Protein AF-A0A832K661-F1 (afdb_monomer_lite)

Secondary structure (DSSP, 8-state):
--EEEES--GGGS--TT-EEEEEEEEEEEE-TTT--EEEEEEEEEEEEEEEEE-SS-EEEEEEE-----TT-EEEE-

Sequence (77 aa):
EGKIYINVGAGSGINAGDELVVYRPGEEIIDPETGLSLGAEETKIGIIKIEEVREKLSIATAVQGSGFNARDIVRMK

Structure (mmCIF, N/CA/C/O backbone):
data_AF-A0A832K661-F1
#
_entry.id   AF-A0A832K661-F1
#
loop_
_atom_site.group_PDB
_atom_site.id
_atom_site.type_symbol
_atom_site.label_atom_id
_atom_site.label_alt_id
_atom_site.label_comp_id
_atom_site.label_asym_id
_atom_site.label_entity_id
_atom_site.label_seq_id
_atom_site.pdbx_PDB_ins_code
_atom_site.Cartn_x
_atom_site.Cartn_y
_atom_site.Cartn_z
_atom_site.occupancy
_atom_site.B_iso_or_equiv
_atom_site.auth_seq_id
_atom_site.auth_comp_id
_atom_site.auth_asym_id
_atom_site.auth_atom_id
_atom_site.pdbx_PDB_model_num
ATOM 1 N N . GLU A 1 1 ? -4.490 11.126 -14.645 1.00 50.78 1 GLU A N 1
ATOM 2 C CA . GLU A 1 1 ? -3.609 9.956 -14.444 1.00 50.78 1 GLU A CA 1
ATOM 3 C C . GLU A 1 1 ? -2.915 10.081 -13.095 1.00 50.78 1 GLU A C 1
ATOM 5 O O . GLU A 1 1 ? -2.211 11.058 -12.879 1.00 50.78 1 GLU A O 1
ATOM 10 N N . GLY A 1 2 ? -3.179 9.171 -12.157 1.00 78.44 2 GLY A N 1
ATOM 11 C CA . GLY A 1 2 ? -2.572 9.187 -10.823 1.00 78.44 2 GLY A CA 1
ATOM 12 C C . GLY A 1 2 ? -1.776 7.909 -10.608 1.00 78.44 2 GLY A C 1
ATOM 13 O O . GLY A 1 2 ? -2.370 6.837 -10.528 1.00 78.44 2 GLY A O 1
ATOM 14 N N . LYS A 1 3 ? -0.445 8.016 -10.552 1.00 88.38 3 LYS A N 1
ATOM 15 C CA . LYS A 1 3 ? 0.425 6.895 -10.177 1.00 88.38 3 LYS A CA 1
ATOM 16 C C . LYS A 1 3 ? 0.367 6.722 -8.664 1.00 88.38 3 LYS A C 1
ATOM 18 O O . LYS A 1 3 ? 0.576 7.686 -7.929 1.00 88.38 3 LYS A O 1
ATOM 23 N N . ILE A 1 4 ? 0.092 5.508 -8.214 1.00 89.69 4 ILE A N 1
ATOM 24 C CA . ILE A 1 4 ? 0.055 5.135 -6.803 1.00 89.69 4 ILE A CA 1
ATOM 25 C C . ILE A 1 4 ? 1.386 4.467 -6.489 1.00 89.69 4 ILE A C 1
ATOM 27 O O . ILE A 1 4 ? 1.761 3.492 -7.134 1.00 89.69 4 ILE A O 1
ATOM 31 N N . TYR A 1 5 ? 2.117 5.010 -5.522 1.00 90.44 5 TYR A N 1
ATOM 32 C CA . TYR A 1 5 ? 3.400 4.462 -5.100 1.00 90.44 5 TYR A CA 1
ATOM 33 C C . TYR A 1 5 ? 3.205 3.652 -3.829 1.00 90.44 5 TYR A C 1
ATOM 35 O O . TYR A 1 5 ? 2.665 4.148 -2.842 1.00 90.44 5 TYR A O 1
ATOM 43 N N . ILE A 1 6 ? 3.661 2.409 -3.860 1.00 89.12 6 ILE A N 1
ATOM 44 C CA . ILE A 1 6 ? 3.535 1.462 -2.763 1.00 89.12 6 ILE A CA 1
ATOM 45 C C . ILE A 1 6 ? 4.944 1.168 -2.259 1.00 89.12 6 ILE A C 1
ATOM 47 O O . ILE A 1 6 ? 5.834 0.844 -3.047 1.00 89.12 6 ILE A O 1
ATOM 51 N N . ASN A 1 7 ? 5.152 1.267 -0.946 1.00 88.31 7 ASN A N 1
ATOM 52 C CA . ASN A 1 7 ? 6.434 0.968 -0.300 1.00 88.31 7 ASN A CA 1
ATOM 53 C C . ASN A 1 7 ? 6.640 -0.547 -0.132 1.00 88.31 7 ASN A C 1
ATOM 55 O O . ASN A 1 7 ? 6.827 -1.055 0.969 1.00 88.31 7 ASN A O 1
ATOM 59 N N . VAL A 1 8 ? 6.501 -1.271 -1.237 1.00 83.75 8 VAL A N 1
ATOM 60 C CA . VAL A 1 8 ? 6.663 -2.716 -1.323 1.00 83.75 8 VAL A CA 1
ATOM 61 C C . VAL A 1 8 ? 7.456 -2.981 -2.597 1.00 83.75 8 VAL A C 1
ATOM 63 O O . VAL A 1 8 ? 7.067 -2.534 -3.675 1.00 83.75 8 VAL A O 1
ATOM 66 N N . GLY A 1 9 ? 8.606 -3.634 -2.463 1.00 80.62 9 GLY A N 1
ATOM 67 C CA . GLY A 1 9 ? 9.491 -3.958 -3.580 1.00 80.62 9 GLY A CA 1
ATOM 68 C C . GLY A 1 9 ? 9.359 -5.408 -4.040 1.00 80.62 9 GLY A C 1
ATOM 69 O O . GLY A 1 9 ? 8.601 -6.195 -3.470 1.00 80.62 9 GLY A O 1
ATOM 70 N N . ALA A 1 10 ? 10.171 -5.779 -5.029 1.00 77.38 10 ALA A N 1
ATOM 71 C CA . ALA A 1 10 ? 10.217 -7.129 -5.601 1.00 77.38 10 ALA A CA 1
ATOM 72 C C . ALA A 1 10 ? 10.398 -8.256 -4.561 1.00 77.38 10 ALA A C 1
ATOM 74 O O . ALA A 1 10 ? 9.923 -9.370 -4.760 1.00 77.38 10 ALA A O 1
ATOM 75 N N . GLY A 1 11 ? 11.035 -7.973 -3.419 1.00 76.06 11 GLY A N 1
ATOM 76 C CA . GLY A 1 11 ? 11.256 -8.954 -2.350 1.00 76.06 11 GLY A CA 1
ATOM 77 C C . GLY A 1 11 ? 10.009 -9.361 -1.553 1.00 76.06 11 GLY A C 1
ATOM 78 O O . GLY A 1 11 ? 10.105 -10.242 -0.708 1.00 76.06 11 GLY A O 1
ATOM 79 N N . SER A 1 12 ? 8.854 -8.728 -1.776 1.00 76.50 12 SER A N 1
ATOM 80 C CA . SER A 1 12 ? 7.615 -9.014 -1.031 1.00 76.50 12 SER A CA 1
ATOM 81 C C . SER A 1 12 ? 6.639 -9.938 -1.765 1.00 76.50 12 SER A C 1
ATOM 83 O O . SER A 1 12 ? 5.559 -10.203 -1.247 1.00 76.50 12 SER A O 1
ATOM 85 N N . GLY A 1 13 ? 6.997 -10.426 -2.959 1.00 81.31 13 GLY A N 1
ATOM 86 C CA . GLY A 1 13 ? 6.181 -11.387 -3.712 1.00 81.31 13 GLY A CA 1
ATOM 87 C C . GLY A 1 13 ? 5.060 -10.786 -4.568 1.00 81.31 13 GLY A C 1
ATOM 88 O O . GLY A 1 13 ? 4.260 -11.541 -5.109 1.00 81.31 13 GLY A O 1
ATOM 89 N N . ILE A 1 14 ? 5.007 -9.459 -4.725 1.00 86.62 14 ILE A N 1
ATOM 90 C CA . ILE A 1 14 ? 4.115 -8.786 -5.684 1.00 86.62 14 ILE A CA 1
ATOM 91 C C . ILE A 1 14 ? 4.766 -8.668 -7.062 1.00 86.62 14 ILE A C 1
ATOM 93 O O . ILE A 1 14 ? 5.958 -8.377 -7.171 1.00 86.62 14 ILE A O 1
ATOM 97 N N . ASN A 1 15 ? 3.961 -8.834 -8.110 1.00 89.38 15 ASN A N 1
ATOM 98 C CA . ASN A 1 15 ? 4.374 -8.764 -9.505 1.00 89.38 15 ASN A CA 1
ATOM 99 C C . ASN A 1 15 ? 3.559 -7.712 -10.266 1.00 89.38 15 ASN A C 1
ATOM 101 O O . ASN A 1 15 ? 2.459 -7.324 -9.874 1.00 89.38 15 ASN A O 1
ATOM 105 N N . ALA A 1 16 ? 4.096 -7.249 -11.395 1.00 90.81 16 ALA A N 1
ATOM 106 C CA . ALA A 1 16 ? 3.318 -6.439 -12.322 1.00 90.81 16 ALA A CA 1
ATOM 107 C C . ALA A 1 16 ? 2.121 -7.252 -12.838 1.00 90.81 16 ALA A C 1
ATOM 109 O O . ALA A 1 16 ? 2.271 -8.390 -13.281 1.00 90.81 16 ALA A O 1
ATOM 110 N N . GLY A 1 17 ? 0.933 -6.661 -12.775 1.00 91.31 17 GLY A N 1
ATOM 111 C CA . GLY A 1 17 ? -0.332 -7.310 -13.086 1.00 91.31 17 GLY A CA 1
ATOM 112 C C . GLY A 1 17 ? -1.167 -7.690 -11.864 1.00 91.31 17 GLY A C 1
ATOM 113 O O . GLY A 1 17 ? -2.375 -7.846 -12.034 1.00 91.31 17 GLY A O 1
ATOM 114 N N . ASP A 1 18 ? -0.571 -7.781 -10.669 1.00 91.69 18 ASP A N 1
ATOM 115 C CA . ASP A 1 18 ? -1.299 -8.111 -9.441 1.00 91.69 18 ASP A CA 1
ATOM 116 C C . ASP A 1 18 ? -2.339 -7.043 -9.089 1.00 91.69 18 ASP A C 1
ATOM 118 O O . ASP A 1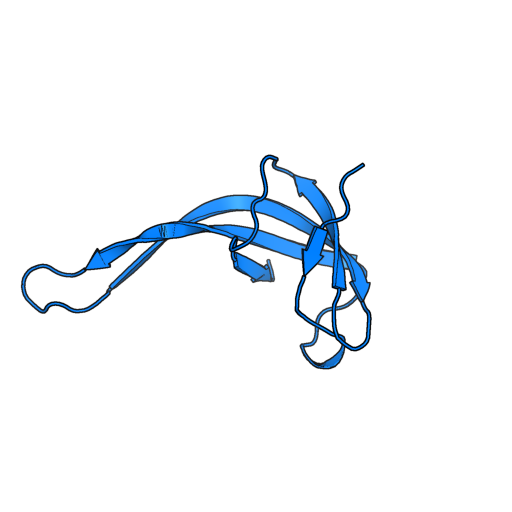 18 ? -2.086 -5.838 -9.178 1.00 91.69 18 ASP A O 1
ATOM 122 N N . GLU A 1 19 ? -3.512 -7.498 -8.650 1.00 92.69 19 GLU A N 1
ATOM 123 C CA . GLU A 1 19 ? -4.580 -6.645 -8.139 1.00 92.69 19 GLU A CA 1
ATOM 124 C C . GLU A 1 19 ? -4.554 -6.633 -6.608 1.00 92.69 19 GLU A C 1
ATOM 126 O O . GLU A 1 19 ? -4.666 -7.667 -5.946 1.00 92.69 19 GLU A O 1
ATOM 131 N N . LEU A 1 20 ? -4.448 -5.437 -6.038 1.00 91.81 20 LEU A N 1
ATOM 132 C CA . LEU A 1 20 ? -4.483 -5.203 -4.603 1.00 91.81 20 LEU A CA 1
ATOM 133 C C . LEU A 1 20 ? -5.765 -4.460 -4.240 1.00 91.81 20 LEU A C 1
ATOM 135 O O . LEU A 1 20 ? -6.161 -3.498 -4.902 1.00 91.81 20 LEU A O 1
ATOM 139 N N . VAL A 1 21 ? -6.398 -4.872 -3.151 1.00 92.94 21 VAL A N 1
ATOM 140 C CA . VAL A 1 21 ? -7.530 -4.161 -2.564 1.00 92.94 21 VAL A CA 1
ATOM 141 C C . VAL A 1 21 ? -7.004 -3.130 -1.574 1.00 92.94 21 VAL A C 1
ATOM 143 O O . VAL A 1 21 ? -6.184 -3.447 -0.711 1.00 92.94 21 VAL A O 1
ATOM 146 N N . VAL A 1 22 ? -7.481 -1.895 -1.708 1.00 92.50 22 VAL A N 1
ATOM 147 C CA . VAL A 1 22 ? -7.138 -0.789 -0.816 1.00 92.50 22 VAL A CA 1
ATOM 148 C C . VAL A 1 22 ? -8.194 -0.669 0.274 1.00 92.50 22 VAL A C 1
ATOM 150 O O . VAL A 1 22 ? -9.379 -0.484 -0.015 1.00 92.50 22 VAL A O 1
ATOM 153 N N . TYR A 1 23 ? -7.745 -0.726 1.518 1.00 91.31 23 TYR A N 1
ATOM 154 C CA . TYR A 1 23 ? -8.533 -0.547 2.724 1.00 91.31 23 TYR A CA 1
ATOM 155 C C . TYR A 1 23 ? -8.083 0.711 3.453 1.00 91.31 23 TYR A C 1
ATOM 157 O O . TYR A 1 23 ? -6.890 0.975 3.588 1.00 91.31 23 TYR A O 1
ATOM 165 N N . ARG A 1 24 ? -9.038 1.481 3.957 1.00 90.81 24 ARG A N 1
ATOM 166 C CA . ARG A 1 24 ? -8.765 2.577 4.876 1.00 90.81 24 ARG A CA 1
ATOM 167 C C . ARG A 1 24 ? -8.969 2.080 6.300 1.00 90.81 24 ARG A C 1
ATOM 169 O O . ARG A 1 24 ? -10.098 1.684 6.602 1.00 90.81 24 ARG A O 1
ATOM 176 N N . PRO A 1 25 ? -7.926 2.094 7.147 1.00 85.19 25 PRO A N 1
ATOM 177 C CA . PRO A 1 25 ? -8.108 1.835 8.564 1.00 85.19 25 PRO A CA 1
ATOM 178 C C . PRO A 1 25 ? -8.968 2.958 9.148 1.00 85.19 25 PRO A C 1
ATOM 180 O O . PRO A 1 25 ? -8.654 4.142 9.006 1.00 85.19 25 PRO A O 1
ATOM 183 N N . GLY A 1 26 ? -10.094 2.566 9.716 1.00 83.19 26 GLY A N 1
ATOM 184 C CA . GLY A 1 26 ? -10.991 3.387 10.505 1.00 83.19 26 GLY A CA 1
ATOM 185 C C . GLY A 1 26 ? -10.624 3.310 11.979 1.00 83.19 26 GLY A C 1
ATOM 186 O O . GLY A 1 26 ? -9.457 3.150 12.342 1.00 83.19 26 GLY A O 1
ATOM 187 N N . GLU A 1 27 ? -11.634 3.456 12.825 1.00 81.25 27 GLU A N 1
ATOM 188 C CA . GLU A 1 27 ? -11.455 3.442 14.269 1.00 81.25 27 GLU A CA 1
ATOM 189 C C . GLU A 1 27 ? -11.078 2.036 14.749 1.00 81.25 27 GLU A C 1
ATOM 191 O O . GLU A 1 27 ? -11.551 1.018 14.230 1.00 81.25 27 GLU A O 1
ATOM 196 N N . GLU A 1 28 ? -10.162 1.984 15.716 1.00 81.44 28 GLU A N 1
ATOM 197 C CA . GLU A 1 28 ? -9.810 0.734 16.372 1.00 81.44 28 GLU A CA 1
ATOM 198 C C . GLU A 1 28 ? -10.992 0.294 17.232 1.00 81.44 28 GLU A C 1
ATOM 200 O O . GLU A 1 28 ? -11.476 1.041 18.085 1.00 81.44 28 GLU A O 1
ATOM 205 N N . ILE A 1 29 ? -11.463 -0.924 16.997 1.00 80.56 29 ILE A N 1
ATOM 206 C CA . ILE A 1 29 ? -12.514 -1.525 17.799 1.00 80.56 29 ILE A CA 1
ATOM 207 C C . ILE A 1 29 ? -11.836 -2.095 19.038 1.00 80.56 29 ILE A C 1
ATOM 209 O O . ILE A 1 29 ? -11.192 -3.144 18.984 1.00 80.56 29 ILE A O 1
ATOM 213 N N . ILE A 1 30 ? -11.972 -1.388 20.153 1.00 82.12 30 ILE A N 1
ATOM 214 C CA . ILE A 1 30 ? -11.441 -1.809 21.447 1.00 82.12 30 ILE A CA 1
ATOM 215 C C . ILE A 1 30 ? -12.585 -2.406 22.260 1.00 82.12 30 ILE A C 1
ATOM 217 O O . ILE A 1 30 ? -13.629 -1.775 22.436 1.00 82.12 30 ILE A O 1
ATOM 221 N N . ASP A 1 31 ? -12.385 -3.618 22.766 1.00 81.62 31 ASP A N 1
ATOM 222 C CA . ASP A 1 31 ? -13.318 -4.238 23.695 1.00 81.62 31 ASP A CA 1
ATOM 223 C C . ASP A 1 31 ? -13.344 -3.451 25.025 1.00 81.62 31 ASP A C 1
ATOM 225 O O . ASP A 1 31 ? -12.296 -3.286 25.658 1.00 81.62 31 ASP A O 1
ATOM 229 N N . PRO A 1 32 ? -14.508 -2.946 25.473 1.00 82.56 32 PRO A N 1
ATOM 230 C CA . PRO A 1 32 ? -14.589 -2.067 26.639 1.00 82.56 32 PRO A CA 1
ATOM 231 C C . PRO A 1 32 ? -14.395 -2.790 27.980 1.00 82.56 32 PRO A C 1
ATOM 233 O O . PRO A 1 32 ? -14.121 -2.126 28.979 1.00 82.56 32 PRO A O 1
ATOM 236 N N . GLU A 1 33 ? -14.538 -4.119 28.033 1.00 85.00 33 GLU A N 1
ATOM 237 C CA . GLU A 1 33 ? -14.339 -4.904 29.260 1.00 85.00 33 GLU A CA 1
ATOM 238 C C . GLU A 1 33 ? -12.877 -5.327 29.447 1.00 85.00 33 GLU A C 1
ATOM 240 O O . GLU A 1 33 ? -12.359 -5.306 30.564 1.00 85.00 33 GLU A O 1
ATOM 245 N N . THR A 1 34 ? -12.203 -5.706 28.362 1.00 83.06 3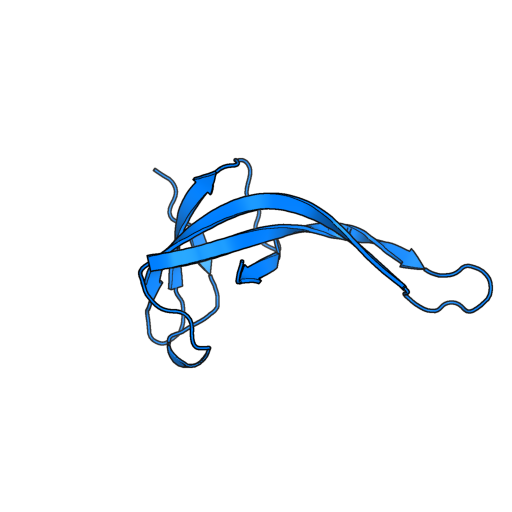4 THR A N 1
ATOM 246 C CA . THR A 1 34 ? -10.854 -6.292 28.388 1.00 83.06 34 THR A CA 1
ATOM 247 C C . THR A 1 34 ? -9.758 -5.327 27.944 1.00 83.06 34 THR A C 1
ATOM 249 O O . THR A 1 34 ? -8.587 -5.561 28.242 1.00 83.06 34 THR A O 1
ATOM 252 N N . GLY A 1 35 ? -10.109 -4.248 27.236 1.00 81.81 35 GLY A N 1
ATOM 253 C CA . GLY A 1 35 ? -9.148 -3.322 26.632 1.00 81.81 35 GLY A CA 1
ATOM 254 C C . GLY A 1 35 ? -8.372 -3.925 25.459 1.00 81.81 35 GLY A C 1
ATOM 255 O O . GLY A 1 35 ? -7.349 -3.374 25.054 1.00 81.81 35 GLY A O 1
ATOM 256 N N . LEU A 1 36 ? -8.820 -5.068 24.932 1.00 80.25 36 LEU A N 1
ATOM 257 C CA . LEU A 1 36 ? -8.200 -5.718 23.785 1.00 80.25 36 LEU A CA 1
ATOM 258 C C . LEU A 1 36 ? -8.669 -5.057 22.488 1.00 80.25 36 LEU A C 1
ATOM 260 O O . LEU A 1 36 ? -9.868 -4.922 22.245 1.00 80.25 36 LEU A O 1
ATOM 264 N N . SER A 1 37 ? -7.723 -4.706 21.621 1.00 78.38 37 SER A N 1
ATOM 265 C CA . SER A 1 37 ? -8.017 -4.299 20.248 1.00 78.38 37 SER A CA 1
ATOM 266 C C . SER A 1 37 ? -8.504 -5.525 19.464 1.00 78.38 37 SER A C 1
ATOM 268 O O . SER A 1 37 ? -7.735 -6.448 19.192 1.00 78.38 37 SER A O 1
ATOM 270 N N . LEU A 1 38 ? -9.785 -5.546 19.097 1.00 78.62 38 LEU A N 1
ATOM 271 C CA . LEU A 1 38 ? -10.419 -6.603 18.295 1.00 78.62 38 LEU A CA 1
ATOM 272 C C . LEU A 1 38 ? -10.138 -6.451 16.791 1.00 78.62 38 LEU A C 1
ATOM 274 O O . LEU A 1 38 ? -10.551 -7.283 15.983 1.00 78.62 38 LEU A O 1
ATOM 278 N N . GLY A 1 39 ? -9.423 -5.392 16.420 1.00 72.44 39 GLY A N 1
ATOM 279 C CA . GLY A 1 39 ? -9.118 -5.004 15.052 1.00 72.44 39 GLY A CA 1
ATOM 280 C C . GLY A 1 39 ? -9.468 -3.538 14.830 1.00 72.44 39 GLY A C 1
ATOM 281 O O . GLY A 1 39 ? -9.829 -2.828 15.762 1.00 72.44 39 GLY A O 1
ATOM 282 N N . ALA A 1 40 ? -9.372 -3.082 13.589 1.00 74.75 40 ALA A N 1
ATOM 283 C CA . ALA A 1 40 ? -9.879 -1.779 13.180 1.00 74.75 40 ALA A CA 1
ATOM 284 C C . ALA A 1 40 ? -10.976 -1.984 12.139 1.00 74.75 40 ALA A C 1
ATOM 286 O O . ALA A 1 40 ? -10.927 -2.949 11.373 1.00 74.75 40 ALA A O 1
ATOM 287 N N . GLU A 1 41 ? -11.955 -1.083 12.094 1.00 80.06 41 GLU A N 1
ATOM 288 C CA . GLU A 1 41 ? -12.891 -1.061 10.973 1.00 80.06 41 GLU A CA 1
ATOM 289 C C . GLU A 1 41 ? -12.117 -0.772 9.686 1.00 80.06 41 GLU A C 1
ATOM 291 O O . GLU A 1 41 ? -11.403 0.217 9.583 1.00 80.06 41 GLU A O 1
ATOM 296 N N . GLU A 1 42 ? -12.227 -1.635 8.682 1.00 82.88 42 GLU A N 1
ATOM 297 C CA . GLU A 1 42 ? -11.530 -1.457 7.410 1.00 82.88 42 GLU A CA 1
ATOM 298 C C . GLU A 1 42 ? -12.548 -1.091 6.335 1.00 82.88 42 GLU A C 1
ATOM 300 O O . GLU A 1 42 ? -13.370 -1.908 5.921 1.00 82.88 42 GLU A O 1
ATOM 305 N N . THR A 1 43 ? -12.492 0.142 5.836 1.00 86.62 43 THR A N 1
ATOM 306 C CA . THR A 1 43 ? -13.359 0.541 4.723 1.00 86.62 43 THR A CA 1
ATOM 307 C C . THR A 1 43 ? -12.671 0.224 3.405 1.00 86.62 43 THR A C 1
ATOM 309 O O . THR A 1 43 ? -11.619 0.786 3.101 1.00 86.62 43 THR A O 1
ATOM 312 N N . LYS A 1 44 ? -13.266 -0.644 2.583 1.00 90.25 44 LYS A N 1
ATOM 313 C CA . LYS A 1 44 ? -12.776 -0.891 1.222 1.00 90.25 44 LYS A CA 1
ATOM 314 C C . LYS A 1 44 ? -12.925 0.382 0.382 1.00 90.25 44 LYS A C 1
ATOM 316 O O . LYS A 1 44 ? -14.036 0.775 0.037 1.00 90.25 44 LYS A O 1
ATOM 321 N N . ILE A 1 45 ? -11.800 0.995 0.023 1.00 93.31 45 ILE A N 1
ATOM 322 C CA . ILE A 1 45 ? -11.749 2.209 -0.803 1.00 93.31 45 ILE A CA 1
ATOM 323 C C . ILE A 1 45 ? -11.801 1.859 -2.286 1.00 93.31 45 ILE A C 1
ATOM 325 O O . ILE A 1 45 ? -12.449 2.550 -3.073 1.00 93.31 45 ILE A O 1
ATOM 329 N N . GLY A 1 46 ? -11.111 0.790 -2.684 1.00 93.31 46 GLY A N 1
ATOM 330 C CA . GLY A 1 46 ? -10.963 0.473 -4.095 1.00 93.31 46 GLY A CA 1
ATOM 331 C C . GLY A 1 46 ? -10.028 -0.687 -4.392 1.00 93.31 46 GLY A C 1
ATOM 332 O O . GLY A 1 46 ? -9.645 -1.447 -3.505 1.00 93.31 46 GLY A O 1
ATOM 333 N N . ILE A 1 47 ? -9.683 -0.818 -5.667 1.00 93.44 47 ILE A N 1
ATOM 334 C CA . ILE A 1 47 ? -8.766 -1.817 -6.210 1.00 93.44 47 ILE A CA 1
ATOM 335 C C . ILE A 1 47 ? -7.728 -1.082 -7.048 1.00 93.44 47 ILE A C 1
ATOM 337 O O . ILE A 1 47 ? -8.067 -0.214 -7.858 1.00 93.44 47 ILE A O 1
ATOM 341 N N . ILE A 1 48 ? -6.468 -1.442 -6.855 1.00 93.44 48 ILE A N 1
ATOM 342 C CA . ILE A 1 48 ? -5.332 -0.931 -7.614 1.00 93.44 48 ILE A CA 1
ATOM 343 C C . ILE A 1 48 ? -4.622 -2.103 -8.280 1.00 93.44 48 ILE A C 1
ATOM 345 O O . ILE A 1 48 ? -4.609 -3.209 -7.746 1.00 93.44 48 ILE A O 1
ATOM 349 N N . LYS A 1 49 ? -4.023 -1.863 -9.438 1.00 93.81 49 LYS A N 1
ATOM 350 C CA . LYS A 1 49 ? -3.248 -2.859 -10.169 1.00 93.81 49 LYS A CA 1
ATOM 351 C C . LYS A 1 49 ? -1.800 -2.427 -10.233 1.00 93.81 49 LYS A C 1
ATOM 353 O O . LYS A 1 49 ? -1.521 -1.282 -10.584 1.00 93.81 49 LYS A O 1
ATOM 358 N N . ILE A 1 50 ? -0.889 -3.328 -9.889 1.00 93.44 50 ILE A N 1
ATOM 359 C CA . ILE A 1 50 ? 0.543 -3.083 -10.016 1.00 93.44 50 ILE A CA 1
ATOM 360 C C . ILE A 1 50 ? 0.902 -3.017 -11.501 1.00 93.44 50 ILE A C 1
ATOM 362 O O . ILE A 1 50 ? 0.638 -3.949 -12.253 1.00 93.44 50 ILE A O 1
ATOM 366 N N . GLU A 1 51 ? 1.527 -1.925 -11.918 1.00 93.50 51 GLU A N 1
ATOM 367 C CA . GLU A 1 51 ? 2.008 -1.722 -13.288 1.00 93.50 51 GLU A CA 1
ATOM 368 C C . GLU A 1 51 ? 3.506 -2.017 -13.385 1.00 93.50 51 GLU A C 1
ATOM 370 O O . GLU A 1 51 ? 3.967 -2.626 -14.345 1.00 93.50 51 GLU A O 1
ATOM 375 N N . GLU A 1 52 ? 4.273 -1.608 -12.373 1.00 92.06 52 GLU A N 1
ATOM 376 C CA . GLU A 1 52 ? 5.723 -1.778 -12.340 1.00 92.06 52 GLU A CA 1
ATOM 377 C C . GLU A 1 52 ? 6.181 -2.075 -10.914 1.00 92.06 52 GLU A C 1
ATOM 379 O O . GLU A 1 52 ? 5.849 -1.350 -9.979 1.00 92.06 52 GLU A O 1
ATOM 384 N N . VAL A 1 53 ? 6.989 -3.116 -10.748 1.00 91.50 53 VAL A N 1
ATOM 385 C CA . VAL A 1 53 ? 7.642 -3.435 -9.476 1.00 91.50 53 VAL A CA 1
ATOM 386 C C . VAL A 1 53 ? 9.106 -3.047 -9.592 1.00 91.50 53 VAL A C 1
ATOM 388 O O . VAL A 1 53 ? 9.799 -3.462 -10.519 1.00 91.50 53 VAL A O 1
ATOM 391 N N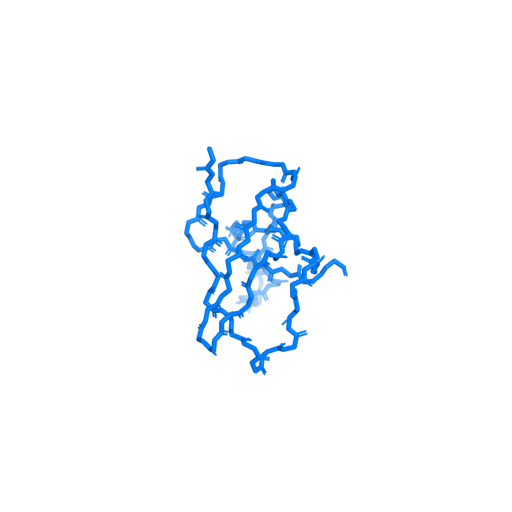 . ARG A 1 54 ? 9.588 -2.245 -8.647 1.00 90.56 54 ARG A N 1
ATOM 392 C CA . ARG A 1 54 ? 11.002 -1.886 -8.512 1.00 90.56 54 ARG A CA 1
ATOM 393 C C . ARG A 1 54 ? 11.597 -2.587 -7.297 1.00 90.56 54 ARG A C 1
ATOM 395 O O . ARG A 1 54 ? 10.914 -3.238 -6.510 1.00 90.56 54 ARG A O 1
ATOM 402 N N . GLU A 1 55 ? 12.899 -2.408 -7.114 1.00 86.81 55 GLU A N 1
ATOM 403 C CA . GLU A 1 55 ? 13.646 -3.043 -6.026 1.00 86.81 55 GLU A CA 1
ATOM 404 C C . GLU A 1 55 ? 13.119 -2.658 -4.631 1.00 86.81 55 GLU A C 1
ATOM 406 O O . GLU A 1 55 ? 12.993 -3.513 -3.760 1.00 86.81 55 GLU A O 1
ATOM 411 N N .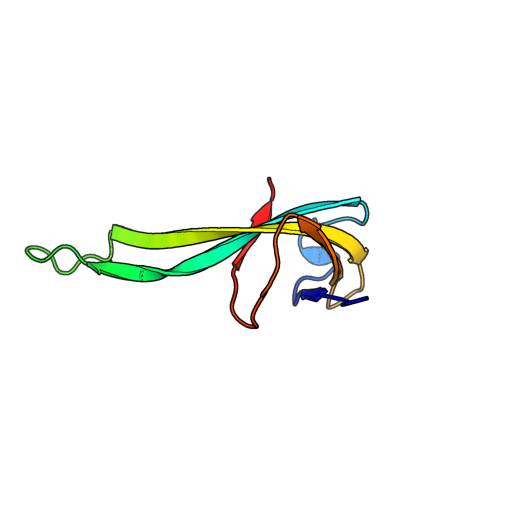 LYS A 1 56 ? 12.753 -1.382 -4.433 1.00 88.50 56 LYS A N 1
ATOM 412 C CA . LYS A 1 56 ? 12.310 -0.834 -3.133 1.00 88.50 56 LYS A CA 1
ATOM 413 C C . LYS A 1 56 ? 10.859 -0.356 -3.094 1.00 88.50 56 LYS A C 1
ATOM 415 O O . LYS A 1 56 ? 10.362 -0.033 -2.023 1.00 88.50 56 LYS A O 1
ATOM 420 N N . LEU A 1 57 ? 10.201 -0.242 -4.244 1.00 90.75 57 LEU A N 1
ATOM 421 C CA . LEU A 1 57 ? 8.846 0.299 -4.345 1.00 90.75 57 LEU A CA 1
ATOM 422 C C . LEU A 1 57 ? 8.125 -0.290 -5.547 1.00 90.75 57 LEU A C 1
ATOM 424 O O . LEU A 1 57 ? 8.771 -0.742 -6.486 1.00 90.75 57 LEU A O 1
ATOM 428 N N . SER A 1 58 ? 6.806 -0.195 -5.558 1.00 92.25 58 SER A N 1
ATOM 429 C CA . SER A 1 58 ? 5.980 -0.571 -6.701 1.00 92.25 58 SER A CA 1
ATOM 430 C C . SER A 1 58 ? 5.107 0.599 -7.126 1.00 92.25 58 SER A C 1
ATOM 432 O O . SER A 1 58 ? 4.728 1.444 -6.313 1.00 92.25 58 SER A O 1
ATOM 434 N N . ILE A 1 59 ? 4.817 0.661 -8.417 1.00 93.00 59 ILE A N 1
ATOM 435 C CA . ILE A 1 59 ? 3.943 1.643 -9.041 1.00 93.00 59 ILE A CA 1
ATOM 436 C C . ILE A 1 59 ? 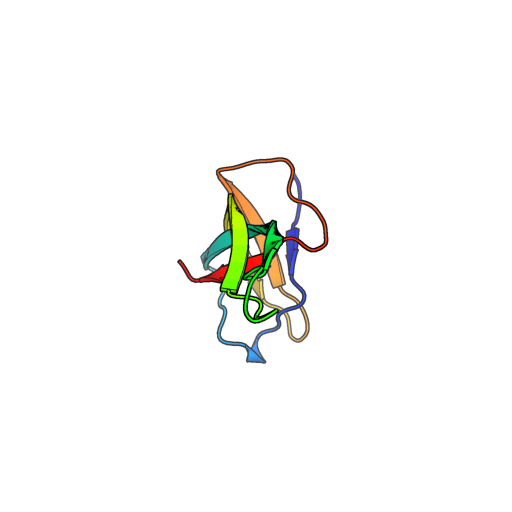2.679 0.914 -9.459 1.00 93.00 59 ILE A C 1
ATOM 438 O O . ILE A 1 59 ? 2.732 -0.098 -10.155 1.00 93.00 59 ILE A O 1
ATOM 442 N N . ALA A 1 60 ? 1.546 1.456 -9.045 1.00 93.44 60 ALA A N 1
ATOM 443 C CA . ALA A 1 60 ? 0.229 0.940 -9.342 1.00 93.44 60 ALA A CA 1
ATOM 444 C C . ALA A 1 60 ? -0.668 2.025 -9.938 1.00 93.44 60 ALA A C 1
ATOM 446 O O . ALA A 1 60 ? -0.430 3.227 -9.782 1.00 93.44 60 ALA A O 1
ATOM 447 N N . THR A 1 61 ? -1.732 1.590 -10.5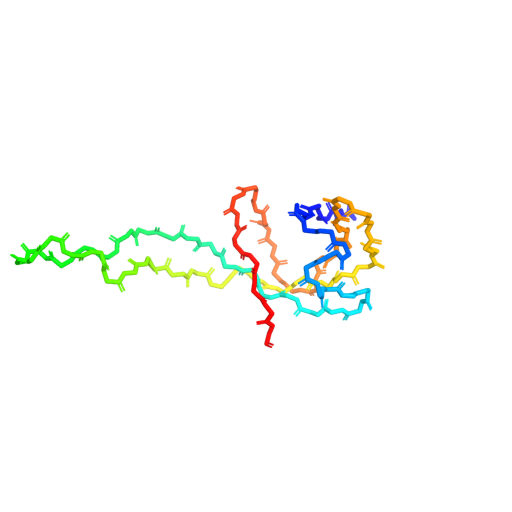92 1.00 93.31 61 THR A N 1
ATOM 448 C CA . THR A 1 61 ? -2.814 2.437 -11.091 1.00 93.31 61 THR A CA 1
ATOM 449 C C . THR A 1 61 ? -4.131 2.031 -10.447 1.00 93.31 61 THR A C 1
ATOM 451 O O . THR A 1 61 ? -4.346 0.875 -10.084 1.00 93.31 61 THR A O 1
ATOM 454 N N . ALA A 1 62 ? -5.023 3.001 -10.257 1.00 93.00 62 ALA A N 1
ATOM 455 C CA . ALA A 1 62 ? -6.360 2.732 -9.747 1.00 93.00 62 ALA A CA 1
ATOM 456 C C . ALA A 1 62 ? -7.207 2.023 -10.809 1.00 93.00 62 ALA A C 1
ATOM 458 O O . ALA A 1 62 ? -7.404 2.562 -11.896 1.00 93.00 62 ALA A O 1
ATOM 459 N N . VAL A 1 63 ? -7.732 0.845 -10.471 1.00 92.88 63 VAL A N 1
ATOM 460 C CA . VAL A 1 63 ? -8.694 0.101 -11.302 1.00 92.88 63 VAL A CA 1
ATOM 461 C C . VAL A 1 63 ? -10.120 0.473 -10.912 1.00 92.88 63 VAL A C 1
ATOM 463 O O . VAL A 1 63 ? -10.972 0.687 -11.770 1.00 92.88 63 VAL A O 1
ATOM 466 N N . GLN A 1 64 ? -10.388 0.558 -9.609 1.00 91.75 64 GLN A N 1
ATOM 467 C CA . GLN A 1 64 ? -11.707 0.862 -9.065 1.00 91.75 64 GLN A CA 1
ATOM 468 C C . GLN A 1 64 ? -11.571 1.691 -7.791 1.00 91.75 64 GLN A C 1
ATOM 470 O O . GLN A 1 64 ? -10.684 1.433 -6.986 1.00 91.75 64 GLN A O 1
ATOM 475 N N . GLY A 1 65 ? -12.481 2.639 -7.575 1.00 88.75 65 GLY A N 1
ATOM 476 C CA . GLY A 1 65 ? -12.434 3.541 -6.426 1.00 88.75 65 GLY A CA 1
ATOM 477 C C . GLY A 1 65 ? -11.605 4.798 -6.694 1.00 88.75 65 GLY A C 1
ATOM 478 O O . GLY A 1 65 ? -10.937 4.939 -7.718 1.00 88.75 65 GLY A O 1
ATOM 479 N N . SER A 1 66 ? -11.697 5.751 -5.776 1.00 88.94 66 SER A N 1
ATOM 480 C CA . SER A 1 66 ? -11.081 7.073 -5.897 1.00 88.94 66 SER A CA 1
ATOM 481 C C . SER A 1 66 ? -10.848 7.677 -4.516 1.00 88.94 66 SER A C 1
ATOM 483 O O . SER A 1 66 ? -11.452 7.241 -3.540 1.00 88.94 66 SER A O 1
ATOM 485 N N . GLY A 1 67 ? -9.999 8.705 -4.427 1.00 87.56 67 GLY A N 1
ATOM 486 C CA . GLY A 1 67 ? -9.684 9.336 -3.141 1.00 87.56 67 GLY A CA 1
ATOM 487 C C . GLY A 1 67 ? -8.777 8.474 -2.260 1.00 87.56 67 GLY A C 1
ATOM 488 O O . GLY A 1 67 ? -8.935 8.457 -1.038 1.00 87.56 67 GLY A O 1
ATOM 489 N N . PHE A 1 68 ? -7.854 7.736 -2.882 1.00 89.44 68 PHE A N 1
ATOM 490 C CA . PHE A 1 68 ? -6.777 7.041 -2.183 1.00 89.44 68 PHE A CA 1
ATOM 491 C C . PHE A 1 68 ? -5.897 8.055 -1.451 1.00 89.44 68 PHE A C 1
ATOM 493 O O . PHE A 1 68 ? -5.527 9.085 -2.017 1.00 89.44 68 PHE A O 1
ATOM 500 N N . ASN A 1 69 ? -5.566 7.753 -0.204 1.00 87.62 69 ASN A N 1
ATOM 501 C CA . ASN A 1 69 ? -4.735 8.577 0.655 1.00 87.62 69 ASN A CA 1
ATOM 502 C C . ASN A 1 69 ? -3.462 7.832 1.046 1.00 87.62 69 ASN A C 1
ATOM 504 O O . ASN A 1 69 ? -3.416 6.604 1.135 1.00 87.62 69 ASN A O 1
ATOM 508 N N . ALA A 1 70 ? -2.412 8.601 1.330 1.00 84.19 70 ALA A N 1
ATOM 509 C CA . ALA A 1 70 ? -1.255 8.051 2.019 1.00 84.19 70 ALA A CA 1
ATOM 510 C C . ALA A 1 70 ? -1.706 7.481 3.377 1.00 84.19 70 ALA A C 1
ATOM 512 O O . ALA A 1 70 ? -2.498 8.125 4.063 1.00 84.19 70 ALA A O 1
ATOM 513 N N . ARG A 1 71 ? -1.158 6.316 3.761 1.00 85.44 71 ARG A N 1
ATOM 514 C CA . ARG A 1 71 ? -1.556 5.462 4.908 1.00 85.44 71 ARG A CA 1
ATOM 515 C C . ARG A 1 71 ? -2.730 4.509 4.676 1.00 85.44 71 ARG A C 1
ATOM 517 O O . ARG A 1 71 ? -3.019 3.727 5.577 1.00 85.44 71 ARG A O 1
ATOM 524 N N . ASP A 1 72 ? -3.362 4.515 3.504 1.00 90.25 72 ASP A N 1
ATOM 525 C CA . ASP A 1 72 ? -4.269 3.419 3.163 1.00 90.25 72 ASP A CA 1
ATOM 526 C C . ASP A 1 72 ? -3.478 2.090 3.088 1.00 90.25 72 ASP A C 1
ATOM 528 O O . ASP A 1 72 ? -2.305 2.051 2.701 1.00 90.25 72 ASP A O 1
ATOM 532 N N . ILE A 1 73 ? -4.120 0.999 3.494 1.00 88.94 73 ILE A N 1
ATOM 533 C CA . ILE A 1 73 ? -3.545 -0.345 3.574 1.00 88.94 73 ILE A CA 1
ATOM 534 C C . ILE A 1 73 ? -3.877 -1.091 2.285 1.00 88.94 73 ILE A C 1
ATOM 536 O O . ILE A 1 73 ? -5.013 -1.068 1.821 1.00 88.94 73 ILE A O 1
ATOM 540 N N . VAL A 1 74 ? -2.900 -1.790 1.713 1.00 90.38 74 VAL A N 1
ATOM 541 C CA . VAL A 1 74 ? -3.103 -2.644 0.537 1.00 90.38 74 VAL A CA 1
ATOM 542 C C . VAL A 1 74 ? -3.014 -4.113 0.933 1.00 90.38 74 VAL A C 1
ATOM 544 O O . VAL A 1 74 ? -2.118 -4.500 1.683 1.00 90.38 74 VAL A O 1
ATOM 547 N N . ARG A 1 75 ? -3.932 -4.942 0.434 1.00 89.06 75 ARG A N 1
ATOM 548 C CA . ARG A 1 75 ? -3.894 -6.404 0.596 1.00 89.06 75 ARG A CA 1
ATOM 549 C C . ARG A 1 75 ? -4.116 -7.089 -0.744 1.00 89.06 75 ARG A C 1
ATOM 551 O O . ARG A 1 75 ? -4.848 -6.566 -1.581 1.00 89.06 75 ARG A O 1
ATOM 558 N N . MET A 1 76 ? -3.496 -8.251 -0.940 1.00 85.12 76 MET A N 1
ATOM 559 C CA . MET A 1 76 ? -3.795 -9.087 -2.105 1.00 85.12 76 MET A CA 1
ATOM 560 C C . MET A 1 76 ? -5.265 -9.504 -2.066 1.00 85.12 76 MET A C 1
ATOM 562 O O . MET A 1 76 ? -5.811 -9.754 -0.988 1.00 85.12 76 MET A O 1
ATOM 566 N N . LYS A 1 77 ? -5.898 -9.462 -3.239 1.00 71.50 77 LYS A N 1
ATOM 567 C CA . LYS A 1 77 ? -7.269 -9.929 -3.430 1.00 71.50 77 LYS A CA 1
ATOM 568 C C . LYS A 1 77 ? -7.388 -11.427 -3.163 1.00 71.50 77 LYS A C 1
ATOM 570 O O . LYS A 1 77 ? -6.428 -12.157 -3.488 1.00 71.50 77 LYS A O 1
#

Foldseek 3Di:
DDKDKFQDAPVVPDDQFFKKWWWDFAAFDADPPPRDRPGTDTDGQAIWGFHAGHHGMTIIGTPTHDDDDPPTDIDGD

pLDDT: mean 86.44, std 7.01, range [50.78, 93.81]

Radius of gyration: 14.5 Å; chains: 1; bounding box: 28×21×44 Å